Protein AF-A0A1L9VE61-F1 (afdb_monomer_lite)

InterPro domains:
  IPR011701 Major facilitator superfamily [PF07690] (2-156)
  IPR020846 Major facilitator superfamily domain [PS50850] (1-160)
  IPR036259 MFS transporter superfamily [G3DSA:1.20.1250.20] (1-160)
  IPR036259 MFS transporter superfamily [SSF103473] (2-159)

Structure (mmCIF, N/CA/C/O backbone):
data_AF-A0A1L9VE61-F1
#
_entry.id   AF-A0A1L9VE61-F1
#
loop_
_atom_site.group_PDB
_atom_site.id
_atom_site.type_symbol
_atom_site.label_atom_id
_atom_site.label_alt_id
_atom_site.label_comp_id
_atom_site.label_asym_id
_atom_site.label_entity_id
_atom_site.label_seq_id
_atom_site.pdbx_PDB_ins_code
_atom_site.Cartn_x
_atom_site.Cartn_y
_atom_site.Cartn_z
_atom_site.occupancy
_atom_site.B_iso_or_equiv
_atom_site.auth_seq_id
_atom_site.auth_comp_id
_atom_site.auth_asym_id
_atom_site.auth_atom_id
_atom_site.pdbx_PDB_model_num
ATOM 1 N N . ILE A 1 1 ? -4.419 -15.350 24.329 1.00 49.22 1 ILE A N 1
ATOM 2 C CA . ILE A 1 1 ? -4.449 -15.612 22.866 1.00 49.22 1 ILE A CA 1
ATOM 3 C C . ILE A 1 1 ? -3.689 -14.536 22.080 1.00 49.22 1 ILE A C 1
ATOM 5 O O . ILE A 1 1 ? -3.023 -14.902 21.128 1.00 49.22 1 ILE A O 1
ATOM 9 N N . TYR A 1 2 ? -3.647 -13.270 22.519 1.00 56.31 2 TYR A N 1
ATOM 10 C CA . TYR A 1 2 ? -2.692 -12.278 21.995 1.00 56.31 2 TYR A CA 1
ATOM 11 C C . TYR A 1 2 ? -1.554 -12.042 22.999 1.00 56.31 2 TYR A C 1
ATOM 13 O O . TYR A 1 2 ? -1.749 -11.369 24.004 1.00 56.31 2 TYR A O 1
ATOM 21 N N . ASN A 1 3 ? -0.390 -12.651 22.766 1.00 67.88 3 ASN A N 1
ATOM 22 C CA . ASN A 1 3 ? 0.838 -12.412 23.535 1.00 67.88 3 ASN A CA 1
ATOM 23 C C . ASN A 1 3 ? 1.693 -11.350 22.805 1.00 67.88 3 ASN A C 1
ATOM 25 O O . ASN A 1 3 ? 1.657 -11.289 21.573 1.00 67.88 3 ASN A O 1
ATOM 29 N N . ASN A 1 4 ? 2.483 -10.531 23.510 1.00 72.44 4 ASN A N 1
ATOM 30 C CA . ASN A 1 4 ? 3.282 -9.469 22.866 1.00 72.44 4 ASN A CA 1
ATOM 31 C C . ASN A 1 4 ? 4.223 -10.038 21.789 1.00 72.44 4 ASN A C 1
ATOM 33 O O . ASN A 1 4 ? 4.257 -9.526 20.677 1.00 72.44 4 ASN A O 1
ATOM 37 N N . ARG A 1 5 ? 4.857 -11.189 22.056 1.00 73.44 5 ARG A N 1
ATOM 38 C CA . ARG A 1 5 ? 5.689 -11.898 21.066 1.00 73.44 5 ARG A CA 1
ATOM 39 C C . ARG A 1 5 ? 4.932 -12.278 19.791 1.00 73.44 5 ARG A C 1
ATOM 41 O O . ARG A 1 5 ? 5.451 -12.077 18.704 1.00 73.44 5 ARG A O 1
ATOM 48 N N . THR A 1 6 ? 3.705 -12.794 19.905 1.00 77.88 6 THR A N 1
ATOM 49 C CA . THR A 1 6 ? 2.902 -13.178 18.726 1.00 77.88 6 THR A CA 1
ATOM 50 C C . THR A 1 6 ? 2.472 -11.969 17.899 1.00 77.88 6 THR A C 1
ATOM 52 O O . THR A 1 6 ? 2.372 -12.067 16.680 1.00 77.88 6 THR A O 1
ATOM 55 N N . ARG A 1 7 ? 2.259 -10.817 18.548 1.00 78.00 7 ARG A N 1
ATOM 56 C CA . ARG A 1 7 ? 1.927 -9.564 17.866 1.00 78.00 7 ARG A CA 1
ATOM 57 C C . ARG A 1 7 ? 3.127 -9.029 17.088 1.00 78.00 7 ARG A C 1
ATOM 59 O O . ARG A 1 7 ? 2.971 -8.665 15.929 1.00 78.00 7 ARG A O 1
ATOM 66 N N . ASP A 1 8 ? 4.307 -9.028 17.698 1.00 80.44 8 ASP A N 1
ATOM 67 C CA . ASP A 1 8 ? 5.514 -8.493 17.064 1.00 80.44 8 ASP A CA 1
ATOM 68 C C . ASP A 1 8 ? 5.908 -9.332 15.835 1.00 80.44 8 ASP A C 1
ATOM 70 O O . ASP A 1 8 ? 6.217 -8.780 14.780 1.00 80.44 8 ASP A O 1
ATOM 74 N N . THR A 1 9 ? 5.795 -10.666 15.915 1.00 82.94 9 THR A N 1
ATOM 75 C CA . THR A 1 9 ? 6.021 -11.552 14.759 1.00 82.94 9 THR A CA 1
ATOM 76 C C . THR A 1 9 ? 4.990 -11.333 13.647 1.00 82.94 9 THR A C 1
ATOM 78 O O . THR A 1 9 ? 5.360 -11.297 12.474 1.00 82.94 9 THR A O 1
ATOM 81 N N . ALA A 1 10 ? 3.712 -11.141 13.992 1.00 82.00 10 ALA A N 1
ATOM 82 C CA . ALA A 1 10 ? 2.665 -10.867 13.008 1.00 82.00 10 ALA A CA 1
ATOM 83 C C . ALA A 1 10 ? 2.887 -9.526 12.287 1.00 82.00 10 ALA A C 1
ATOM 85 O O . ALA A 1 10 ? 2.754 -9.458 11.067 1.00 82.00 10 ALA A O 1
ATOM 86 N N . ILE A 1 11 ? 3.286 -8.479 13.018 1.00 84.50 11 ILE A N 1
ATOM 87 C CA . ILE A 1 11 ? 3.608 -7.167 12.439 1.00 84.50 11 ILE A CA 1
ATOM 88 C C . ILE A 1 11 ? 4.839 -7.264 11.531 1.00 84.50 11 ILE A C 1
ATOM 90 O O . ILE A 1 11 ? 4.831 -6.701 10.441 1.00 84.50 11 ILE A O 1
ATOM 94 N N . ALA A 1 12 ? 5.877 -8.001 11.932 1.00 85.12 12 ALA A N 1
ATOM 95 C CA . ALA A 1 12 ? 7.068 -8.187 11.103 1.00 85.12 12 ALA A CA 1
ATOM 96 C C . ALA A 1 12 ? 6.745 -8.898 9.776 1.00 85.12 12 ALA A C 1
ATOM 98 O O . ALA A 1 12 ? 7.173 -8.450 8.712 1.00 85.12 12 ALA A O 1
ATOM 99 N N . MET A 1 13 ? 5.943 -9.968 9.826 1.00 85.88 13 MET A N 1
ATOM 100 C CA . MET A 1 13 ? 5.497 -10.696 8.632 1.00 85.88 13 MET A CA 1
ATOM 101 C C . MET A 1 13 ? 4.612 -9.825 7.727 1.00 85.88 13 MET A C 1
ATOM 103 O O . MET A 1 13 ? 4.769 -9.835 6.503 1.00 85.88 13 MET A O 1
ATOM 107 N N . PHE A 1 14 ? 3.722 -9.025 8.320 1.00 85.75 14 PHE A N 1
ATOM 108 C CA . PHE A 1 14 ? 2.898 -8.067 7.587 1.00 85.75 14 PHE A CA 1
ATOM 109 C C . PHE A 1 14 ? 3.757 -7.020 6.866 1.00 85.75 14 PHE A C 1
ATOM 111 O O . PHE A 1 14 ? 3.638 -6.864 5.652 1.00 85.75 14 PHE A O 1
ATOM 118 N N . SER A 1 15 ? 4.682 -6.368 7.577 1.00 85.81 15 SER A N 1
ATOM 119 C CA . SER A 1 15 ? 5.587 -5.372 6.993 1.00 85.81 15 SER A CA 1
ATOM 120 C C . SER A 1 15 ? 6.426 -5.955 5.856 1.00 85.81 15 SER A C 1
ATOM 122 O O . SER A 1 15 ? 6.546 -5.328 4.808 1.00 85.81 15 SER A O 1
ATOM 124 N N . GLY A 1 16 ? 6.950 -7.177 6.010 1.00 84.50 16 GLY A N 1
ATOM 125 C CA . GLY A 1 16 ? 7.687 -7.859 4.941 1.00 84.50 16 GLY A CA 1
ATOM 126 C C . GLY A 1 16 ? 6.848 -8.047 3.674 1.00 84.50 16 GLY A C 1
ATOM 127 O O . GLY A 1 16 ? 7.315 -7.765 2.571 1.00 84.50 16 GLY A O 1
ATOM 128 N N . THR A 1 17 ? 5.581 -8.437 3.833 1.00 84.94 17 THR A N 1
ATOM 129 C CA . THR A 1 17 ? 4.644 -8.610 2.710 1.00 84.94 17 THR A CA 1
ATOM 130 C C . THR A 1 17 ? 4.379 -7.287 1.983 1.00 84.94 17 THR A C 1
ATOM 132 O O . THR A 1 17 ? 4.319 -7.261 0.754 1.00 84.94 17 THR A O 1
ATOM 135 N N . VAL A 1 18 ? 4.281 -6.175 2.721 1.00 87.00 18 VAL A N 1
ATOM 136 C CA . VAL A 1 18 ? 4.083 -4.836 2.141 1.00 87.00 18 VAL A CA 1
ATOM 137 C C . VAL A 1 18 ? 5.284 -4.404 1.298 1.00 87.00 18 VAL A C 1
ATOM 139 O O . VAL A 1 18 ? 5.088 -3.872 0.210 1.00 87.00 18 VAL A O 1
ATOM 142 N N . PHE A 1 19 ? 6.516 -4.664 1.745 1.00 83.12 19 PHE A N 1
ATOM 143 C CA . PHE A 1 19 ? 7.719 -4.315 0.977 1.00 83.12 19 PHE A CA 1
ATOM 144 C C . PHE A 1 19 ? 7.943 -5.210 -0.249 1.00 83.12 19 PHE A C 1
ATOM 146 O O . PHE A 1 19 ? 8.450 -4.741 -1.267 1.00 83.12 19 PHE A O 1
ATOM 153 N N . LEU A 1 20 ? 7.529 -6.478 -0.189 1.00 83.56 20 LEU A N 1
ATOM 154 C CA . LEU A 1 20 ? 7.604 -7.409 -1.321 1.00 83.56 20 LEU A CA 1
ATOM 155 C C . LEU A 1 20 ? 6.750 -6.963 -2.518 1.00 83.56 20 LEU A C 1
ATOM 157 O O . LEU A 1 20 ? 7.143 -7.189 -3.661 1.00 83.56 20 LEU A O 1
ATOM 161 N N . GLY A 1 21 ? 5.613 -6.303 -2.278 1.00 83.00 21 GLY A N 1
ATOM 162 C CA . GLY A 1 21 ? 4.703 -5.856 -3.338 1.00 83.00 21 GLY A CA 1
ATOM 163 C C . GLY A 1 21 ? 5.360 -4.914 -4.361 1.00 83.00 21 GLY A C 1
ATOM 164 O O . GLY A 1 21 ? 5.430 -5.266 -5.540 1.00 83.00 21 GLY A O 1
ATOM 165 N N . PRO A 1 22 ? 5.876 -3.742 -3.942 1.00 81.94 22 PRO A N 1
ATOM 166 C CA . PRO A 1 22 ? 6.546 -2.795 -4.833 1.00 81.94 22 PRO A CA 1
ATOM 167 C C . PRO A 1 22 ? 7.796 -3.355 -5.513 1.00 81.94 22 PRO A C 1
ATOM 169 O O . PRO A 1 22 ? 8.105 -2.937 -6.622 1.00 81.94 22 PRO A O 1
ATOM 172 N N . LEU A 1 23 ? 8.501 -4.298 -4.881 1.00 79.56 23 LEU A N 1
ATOM 173 C CA . LEU A 1 23 ? 9.666 -4.950 -5.482 1.00 79.56 23 LEU A CA 1
ATOM 174 C C . LEU A 1 23 ? 9.253 -5.879 -6.631 1.00 79.56 23 LEU A C 1
ATOM 176 O O . LEU A 1 23 ? 9.858 -5.856 -7.698 1.00 79.56 23 LEU A O 1
ATOM 180 N N . LEU A 1 24 ? 8.202 -6.682 -6.440 1.00 82.12 24 LEU A N 1
ATOM 181 C CA . LEU A 1 24 ? 7.730 -7.638 -7.448 1.00 82.12 24 LEU A CA 1
ATOM 182 C C . LEU A 1 24 ? 6.948 -6.972 -8.589 1.00 82.12 24 LEU A C 1
ATOM 184 O O . LEU A 1 24 ? 6.893 -7.519 -9.692 1.00 82.12 24 LEU A O 1
ATOM 188 N N . ALA A 1 25 ? 6.351 -5.801 -8.353 1.00 82.12 25 ALA A N 1
ATOM 189 C CA . ALA A 1 25 ? 5.489 -5.135 -9.326 1.00 82.12 25 ALA A CA 1
ATOM 190 C C . ALA A 1 25 ? 6.192 -4.789 -10.664 1.00 82.12 25 ALA A C 1
ATOM 192 O O . ALA A 1 25 ? 5.646 -5.158 -11.707 1.00 82.12 25 ALA A O 1
ATOM 193 N N . PRO A 1 26 ? 7.393 -4.170 -10.700 1.00 79.62 26 PRO A N 1
ATOM 194 C CA . PRO A 1 26 ? 8.119 -3.909 -11.947 1.00 79.62 26 PRO A CA 1
ATOM 195 C C . PRO A 1 26 ? 8.538 -5.183 -12.684 1.00 79.62 26 PRO A C 1
ATOM 197 O O . PRO A 1 26 ? 8.489 -5.224 -13.912 1.00 79.62 26 PRO A O 1
ATOM 200 N N . PHE A 1 27 ? 8.907 -6.235 -11.945 1.00 79.00 27 PHE A N 1
ATOM 201 C CA . PHE A 1 27 ? 9.266 -7.532 -12.519 1.00 79.00 27 PHE A CA 1
ATOM 202 C C . PHE A 1 27 ? 8.065 -8.155 -13.239 1.00 79.00 27 PHE A C 1
ATOM 204 O O . PHE A 1 27 ? 8.121 -8.394 -14.444 1.00 79.00 27 PHE A O 1
ATOM 211 N N . ILE A 1 28 ? 6.939 -8.325 -12.544 1.00 82.50 28 ILE A N 1
ATOM 212 C CA . ILE A 1 28 ? 5.723 -8.905 -13.131 1.00 82.50 28 ILE A CA 1
ATOM 213 C C . ILE A 1 28 ? 5.206 -8.022 -14.282 1.00 82.50 28 ILE A C 1
ATOM 215 O O . ILE A 1 28 ? 4.872 -8.532 -15.353 1.00 82.50 28 ILE A O 1
ATOM 219 N N . GLY A 1 29 ? 5.209 -6.696 -14.107 1.00 81.12 29 GLY A N 1
ATOM 220 C CA . GLY A 1 29 ? 4.778 -5.736 -15.126 1.00 81.12 29 GLY A CA 1
ATOM 221 C C . GLY A 1 29 ? 5.623 -5.770 -16.405 1.00 81.12 29 GLY A C 1
ATOM 222 O O . GLY A 1 29 ? 5.068 -5.746 -17.506 1.00 81.12 29 GLY A O 1
ATOM 223 N N . GLY A 1 30 ? 6.949 -5.892 -16.280 1.00 79.44 30 GLY A N 1
ATOM 224 C CA . GLY A 1 30 ? 7.866 -5.999 -17.419 1.00 79.44 30 GLY A CA 1
ATOM 225 C C . GLY A 1 30 ? 7.643 -7.265 -18.251 1.00 79.44 30 GLY A C 1
ATOM 226 O O . GLY A 1 30 ? 7.653 -7.208 -19.484 1.00 79.44 30 GLY A O 1
ATOM 227 N N . PHE A 1 31 ? 7.368 -8.398 -17.598 1.00 80.88 31 PHE A N 1
ATOM 228 C CA . PHE A 1 31 ? 7.050 -9.661 -18.276 1.00 80.88 31 PHE A CA 1
ATOM 229 C C . PHE A 1 31 ? 5.677 -9.647 -18.958 1.00 80.88 31 PHE A C 1
ATOM 231 O O . PHE A 1 31 ? 5.554 -10.148 -20.075 1.00 80.88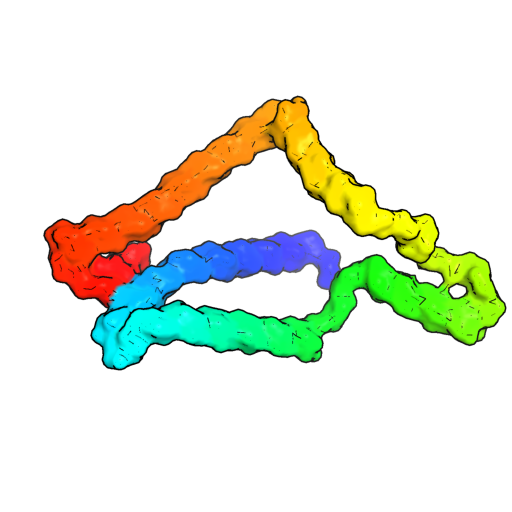 31 PHE A O 1
ATOM 238 N N . ILE A 1 32 ? 4.658 -9.044 -18.338 1.00 83.31 32 ILE A N 1
ATOM 239 C CA . ILE A 1 32 ? 3.320 -8.931 -18.942 1.00 83.31 32 ILE A CA 1
ATOM 240 C C . ILE A 1 32 ? 3.365 -8.074 -20.209 1.00 83.31 32 ILE A C 1
ATOM 242 O O . ILE A 1 32 ? 2.795 -8.467 -21.223 1.00 83.31 32 ILE A O 1
ATOM 246 N N . ASN A 1 33 ? 4.067 -6.938 -20.169 1.00 78.31 33 ASN A N 1
ATOM 247 C CA . ASN A 1 33 ? 4.146 -6.020 -21.307 1.00 78.31 33 ASN A CA 1
ATOM 248 C C . ASN A 1 33 ? 4.952 -6.601 -22.484 1.00 78.31 33 ASN A C 1
ATOM 250 O O . ASN A 1 33 ? 4.654 -6.332 -23.641 1.00 78.31 33 ASN A O 1
ATOM 254 N N . THR A 1 34 ? 5.956 -7.433 -22.193 1.00 74.06 34 THR A N 1
ATOM 255 C CA . THR A 1 34 ? 6.738 -8.131 -23.230 1.00 74.06 34 THR A CA 1
ATOM 256 C C . THR A 1 34 ? 5.957 -9.302 -23.848 1.00 74.06 34 THR A C 1
ATOM 258 O O . THR A 1 34 ? 6.252 -9.736 -24.960 1.00 74.06 34 THR A O 1
ATOM 261 N N . SER A 1 35 ? 4.956 -9.827 -23.138 1.00 76.12 35 SER A N 1
ATOM 262 C CA . SER A 1 35 ? 4.105 -10.921 -23.605 1.00 76.12 35 SER A CA 1
ATOM 263 C C . SER A 1 35 ? 2.985 -10.434 -24.535 1.00 76.12 35 SER A C 1
ATOM 265 O O . SER A 1 35 ? 2.670 -9.249 -24.619 1.00 76.12 35 SER A O 1
ATOM 267 N N . TYR A 1 36 ? 2.309 -11.379 -25.193 1.00 72.50 36 TYR A N 1
ATOM 268 C CA . TYR A 1 36 ? 1.169 -11.123 -26.085 1.00 72.50 36 TYR A CA 1
ATOM 269 C C . TYR A 1 36 ? -0.043 -10.486 -25.380 1.00 72.50 36 TYR A C 1
ATOM 271 O O . TYR A 1 36 ? -0.975 -10.039 -26.046 1.00 72.50 36 TYR A O 1
ATOM 279 N N . LEU A 1 37 ? -0.052 -10.466 -24.042 1.00 70.62 37 LEU A N 1
ATOM 280 C CA . LEU A 1 37 ? -1.148 -9.934 -23.237 1.00 70.62 37 LEU A CA 1
ATOM 281 C C . LEU A 1 37 ? -1.220 -8.398 -23.294 1.00 70.62 37 LEU A C 1
ATOM 283 O O . LEU A 1 37 ? -2.291 -7.839 -23.099 1.00 70.62 37 LEU A O 1
ATOM 287 N N . GLY A 1 38 ? -0.144 -7.692 -23.634 1.00 78.19 38 GLY A N 1
ATOM 288 C CA . GLY A 1 38 ? -0.172 -6.233 -23.744 1.00 78.19 38 GLY A CA 1
ATOM 289 C C . GLY A 1 38 ? -0.390 -5.509 -22.406 1.00 78.19 38 GLY A C 1
ATOM 290 O O . GLY A 1 38 ? -0.557 -6.103 -21.338 1.00 78.19 38 GLY A O 1
ATOM 291 N N . TRP A 1 39 ? -0.366 -4.177 -22.450 1.00 80.56 39 TRP A N 1
ATOM 292 C CA . TRP A 1 39 ? -0.256 -3.347 -21.248 1.00 80.56 39 TRP A CA 1
ATOM 293 C C . TRP A 1 39 ? -1.506 -3.351 -20.349 1.00 80.56 39 TRP A C 1
ATOM 295 O O . TRP A 1 39 ? -1.362 -3.239 -19.134 1.00 80.56 39 TRP A O 1
ATOM 305 N N . CYS A 1 40 ? -2.720 -3.543 -20.881 1.00 85.62 40 CYS A N 1
ATOM 306 C CA . CYS A 1 40 ? -3.955 -3.528 -20.075 1.00 85.62 40 CYS A CA 1
ATOM 307 C C . CYS A 1 40 ? -3.975 -4.614 -18.985 1.00 85.62 40 CYS A C 1
ATOM 309 O O . CYS A 1 40 ? -4.534 -4.418 -17.905 1.00 85.62 40 CYS A O 1
ATOM 311 N N . TRP A 1 41 ? -3.321 -5.751 -19.232 1.00 85.12 41 TRP A N 1
ATOM 312 C CA . TRP A 1 41 ? -3.257 -6.850 -18.268 1.00 85.12 41 TRP A CA 1
ATOM 313 C C . TRP A 1 41 ? -2.431 -6.526 -17.022 1.00 85.12 41 TRP A C 1
ATOM 315 O O . TRP A 1 41 ? -2.641 -7.152 -15.982 1.00 85.12 41 TRP A O 1
ATOM 325 N N . THR A 1 42 ? -1.575 -5.500 -17.077 1.00 83.94 42 THR A N 1
ATOM 326 C CA . THR A 1 42 ? -0.886 -4.982 -15.885 1.00 83.94 42 THR A CA 1
ATOM 327 C C . THR A 1 42 ? -1.851 -4.338 -14.883 1.00 83.94 42 THR A C 1
ATOM 329 O O . THR A 1 42 ? -1.547 -4.318 -13.696 1.00 83.94 42 THR A O 1
ATOM 332 N N . ALA A 1 43 ? -3.030 -3.879 -15.325 1.00 85.50 43 ALA A N 1
ATOM 333 C CA . ALA A 1 43 ? -4.081 -3.341 -14.458 1.00 85.50 43 ALA A CA 1
ATOM 334 C C . ALA A 1 43 ? -5.103 -4.410 -14.036 1.00 85.50 43 ALA A C 1
ATOM 336 O O . ALA A 1 43 ? -5.545 -4.429 -12.885 1.00 85.50 43 ALA A O 1
ATOM 337 N N . TYR A 1 44 ? -5.459 -5.333 -14.937 1.00 88.19 44 TYR A N 1
ATOM 338 C CA . TYR A 1 44 ? -6.441 -6.379 -14.631 1.00 88.19 44 TYR A CA 1
ATOM 339 C C . TYR A 1 44 ? -5.950 -7.386 -13.586 1.00 88.19 44 TYR A C 1
ATOM 341 O O . TYR A 1 44 ? -6.733 -7.795 -12.731 1.00 88.19 44 TYR A O 1
ATOM 349 N N . LEU A 1 45 ? -4.667 -7.762 -13.602 1.00 87.94 45 LEU A N 1
ATOM 350 C CA . LEU A 1 45 ? -4.127 -8.731 -12.641 1.00 87.94 45 LEU A CA 1
ATOM 351 C C . LEU A 1 45 ? -4.192 -8.233 -11.183 1.00 87.94 45 LEU A C 1
ATOM 353 O O . LEU A 1 45 ? -4.797 -8.926 -10.359 1.00 87.94 45 LEU A O 1
ATOM 357 N N . PRO A 1 46 ? -3.679 -7.031 -10.843 1.00 89.00 46 PRO A N 1
ATOM 358 C CA . PRO A 1 46 ? -3.854 -6.462 -9.509 1.00 89.00 46 PRO A CA 1
ATOM 359 C C . PRO A 1 46 ? -5.324 -6.286 -9.121 1.00 89.00 46 PRO A C 1
ATOM 361 O O . PRO A 1 46 ? -5.673 -6.504 -7.963 1.00 89.00 46 PRO A O 1
ATOM 364 N N . ALA A 1 47 ? -6.199 -5.938 -10.074 1.00 89.88 47 ALA A N 1
ATOM 365 C CA . ALA A 1 47 ? -7.627 -5.800 -9.805 1.00 89.88 47 ALA A CA 1
ATOM 366 C C . ALA A 1 47 ? -8.255 -7.133 -9.368 1.00 89.88 47 ALA A C 1
ATOM 368 O O . ALA A 1 47 ? -8.940 -7.181 -8.349 1.00 89.88 47 ALA A O 1
ATOM 369 N N . ILE A 1 48 ? -7.979 -8.230 -10.082 1.00 92.25 48 ILE A N 1
ATOM 370 C CA . ILE A 1 48 ? -8.478 -9.570 -9.730 1.00 92.25 48 ILE A CA 1
ATOM 371 C C . ILE A 1 48 ? -7.949 -10.002 -8.358 1.00 92.25 48 ILE A C 1
ATOM 373 O O . ILE A 1 48 ? -8.721 -10.476 -7.524 1.00 92.25 48 ILE A O 1
ATOM 377 N N . MET A 1 49 ? -6.655 -9.794 -8.093 1.00 89.75 49 MET A N 1
ATOM 378 C CA . MET A 1 49 ? -6.053 -10.095 -6.788 1.00 89.75 49 MET A CA 1
ATOM 379 C C . MET A 1 49 ? -6.703 -9.282 -5.659 1.00 89.75 49 MET A C 1
ATOM 381 O O . MET A 1 49 ? -6.991 -9.830 -4.596 1.00 89.75 49 MET A O 1
ATOM 385 N N . GLY A 1 50 ? -6.982 -7.998 -5.901 1.00 89.81 50 GLY A N 1
ATOM 386 C CA . GLY A 1 50 ? -7.667 -7.117 -4.957 1.00 89.81 50 GLY A CA 1
ATOM 387 C C . GLY A 1 50 ? -9.096 -7.566 -4.656 1.00 89.81 50 GLY A C 1
ATOM 388 O O . GLY A 1 50 ? -9.467 -7.674 -3.489 1.00 89.81 50 GLY A O 1
ATOM 389 N N . TYR A 1 51 ? -9.884 -7.905 -5.682 1.00 92.12 51 TYR A N 1
ATOM 390 C CA . TYR A 1 51 ? -11.241 -8.432 -5.496 1.00 92.12 51 TYR A CA 1
ATOM 391 C C . TYR A 1 51 ? -11.251 -9.774 -4.767 1.00 92.12 51 TYR A C 1
ATOM 393 O O . TYR A 1 51 ? -12.097 -9.994 -3.903 1.00 92.12 51 TYR A O 1
ATOM 401 N N . PHE A 1 52 ? -10.298 -10.656 -5.068 1.00 92.25 52 PHE A N 1
ATOM 402 C CA . PHE A 1 52 ? -10.161 -11.929 -4.370 1.00 92.25 52 PHE A CA 1
ATOM 403 C C . PHE A 1 52 ? -9.825 -11.731 -2.887 1.00 92.25 52 PHE A C 1
ATOM 405 O O . PHE A 1 52 ? -10.478 -12.315 -2.022 1.00 92.25 52 PHE A O 1
ATOM 412 N N . ALA A 1 53 ? -8.865 -10.853 -2.578 1.00 88.25 53 ALA A N 1
ATOM 413 C CA . ALA A 1 53 ? -8.532 -10.503 -1.202 1.00 88.25 53 ALA A CA 1
ATOM 414 C C . ALA A 1 53 ? -9.723 -9.853 -0.480 1.00 88.25 53 ALA A C 1
ATOM 416 O O . ALA A 1 53 ? -9.991 -10.172 0.677 1.00 88.25 53 ALA A O 1
ATOM 417 N N . PHE A 1 54 ? -10.476 -8.979 -1.150 1.00 87.94 54 PHE A N 1
ATOM 418 C CA . PHE A 1 54 ? -11.693 -8.386 -0.599 1.00 87.94 54 PHE A CA 1
ATOM 419 C C . PHE A 1 54 ? -12.753 -9.451 -0.289 1.00 87.94 54 PHE A C 1
ATOM 421 O O . PHE A 1 54 ? -13.268 -9.489 0.825 1.00 87.94 54 PHE A O 1
ATOM 428 N N . ALA A 1 55 ? -13.019 -10.369 -1.221 1.00 90.19 55 ALA A N 1
ATOM 429 C CA . ALA A 1 55 ? -13.957 -11.470 -1.014 1.00 90.19 55 ALA A CA 1
ATOM 430 C C . ALA A 1 55 ? -13.529 -12.379 0.150 1.00 90.19 55 ALA A C 1
ATOM 432 O O . ALA A 1 55 ? -14.357 -12.747 0.982 1.00 90.19 55 ALA A O 1
ATOM 433 N N . MET A 1 56 ? -12.234 -12.693 0.262 1.00 87.75 56 MET A N 1
ATOM 434 C CA . MET A 1 56 ? -11.701 -13.439 1.404 1.00 87.75 56 MET A CA 1
ATOM 435 C C . MET A 1 56 ? -11.897 -12.695 2.723 1.00 87.75 56 MET A C 1
ATOM 437 O O . MET A 1 56 ? -12.307 -13.307 3.706 1.00 87.75 56 MET A O 1
ATOM 441 N N . ASN A 1 57 ? -11.646 -11.386 2.758 1.00 86.38 57 ASN A N 1
ATOM 442 C CA . ASN A 1 57 ? -11.896 -10.597 3.960 1.00 86.38 57 ASN A CA 1
ATOM 443 C C . ASN A 1 57 ? -13.384 -10.623 4.332 1.00 86.38 57 ASN A C 1
ATOM 445 O O . ASN A 1 57 ? -13.705 -10.903 5.475 1.00 86.38 57 ASN A O 1
ATOM 449 N N . VAL A 1 58 ? -14.302 -10.443 3.382 1.00 83.06 58 VAL A N 1
ATOM 450 C CA . VAL A 1 58 ? -15.747 -10.478 3.671 1.00 83.06 58 VAL A CA 1
ATOM 451 C C . VAL A 1 58 ? -16.211 -11.847 4.193 1.00 83.06 58 VAL A C 1
ATOM 453 O O . VAL A 1 58 ? -17.066 -11.905 5.072 1.00 83.06 58 VAL A O 1
ATOM 456 N N . LEU A 1 59 ? -15.657 -12.953 3.681 1.00 83.81 59 LEU A N 1
ATOM 457 C CA . LEU A 1 59 ? -16.085 -14.307 4.060 1.00 83.81 59 LEU A CA 1
ATOM 458 C C . LEU A 1 59 ? -15.418 -14.838 5.338 1.00 83.81 59 LEU A C 1
ATOM 460 O O . LEU A 1 59 ? -16.059 -15.553 6.109 1.00 83.81 59 LEU A O 1
ATOM 464 N N . PHE A 1 60 ? -14.135 -14.536 5.556 1.00 81.38 60 PHE A N 1
ATOM 465 C CA . PHE A 1 60 ? -13.340 -15.129 6.638 1.00 81.38 60 PHE A CA 1
ATOM 466 C C . PHE A 1 60 ? -13.048 -14.166 7.789 1.00 81.38 60 PHE A C 1
ATOM 468 O O . PHE A 1 60 ? -12.817 -14.623 8.914 1.00 81.38 60 PHE A O 1
ATOM 475 N N . LEU A 1 61 ? -13.043 -12.851 7.544 1.00 75.50 61 LEU A N 1
ATOM 476 C CA . LEU A 1 61 ? -12.760 -11.877 8.589 1.00 75.50 61 LEU A CA 1
ATOM 477 C C . LEU A 1 61 ? -14.007 -11.701 9.453 1.00 75.50 61 LEU A C 1
ATOM 479 O O . LEU A 1 61 ? -14.977 -11.047 9.079 1.00 75.50 61 LEU A O 1
ATOM 483 N N . LYS A 1 62 ? -13.975 -12.289 10.648 1.00 61.34 62 LYS A N 1
ATOM 484 C CA . LYS A 1 62 ? -14.951 -11.960 11.686 1.00 61.34 62 LYS A CA 1
ATOM 485 C C . LYS A 1 62 ? -14.667 -10.548 12.183 1.00 61.34 62 LYS A C 1
ATOM 487 O O . LYS A 1 62 ? -13.511 -10.232 12.481 1.00 61.34 62 LYS A O 1
ATOM 492 N N . GLU A 1 63 ? -15.724 -9.742 12.270 1.00 64.62 63 GLU A N 1
ATOM 493 C CA . GLU A 1 63 ? -15.697 -8.355 12.735 1.00 64.62 63 GLU A CA 1
ATOM 494 C C . GLU A 1 63 ? -14.789 -8.224 13.962 1.00 64.62 63 GLU A C 1
ATOM 496 O O . GLU A 1 63 ? -15.077 -8.740 15.044 1.00 64.62 63 GLU A O 1
ATOM 501 N N . SER A 1 64 ? -13.624 -7.615 13.749 1.00 63.62 64 SER A N 1
ATOM 502 C CA . SER A 1 64 ? -12.569 -7.517 14.758 1.00 63.62 64 SER A CA 1
ATOM 503 C C . SER A 1 64 ? -12.590 -6.171 15.467 1.00 63.62 64 SER A C 1
ATOM 505 O O . SER A 1 64 ? -11.767 -5.962 16.356 1.00 63.62 64 SER A O 1
ATOM 507 N N . TYR A 1 65 ? -13.506 -5.264 15.103 1.00 57.59 65 TYR A N 1
ATOM 508 C CA . TYR A 1 65 ? -13.622 -3.955 15.726 1.00 57.59 65 TYR A CA 1
ATOM 509 C C . TYR A 1 65 ? -14.255 -4.081 17.126 1.00 57.59 65 TYR A C 1
ATOM 511 O O . TYR A 1 65 ? -15.465 -4.303 17.249 1.00 57.59 65 TYR A O 1
ATOM 519 N N . PRO A 1 66 ? -13.467 -3.927 18.214 1.00 55.69 66 PRO A N 1
ATOM 520 C CA . PRO A 1 66 ? -13.952 -4.152 19.578 1.00 55.69 66 PRO A CA 1
ATOM 521 C C . PRO A 1 66 ? -15.191 -3.320 19.963 1.00 55.69 66 PRO A C 1
ATOM 523 O O . PRO A 1 66 ? -16.048 -3.853 20.666 1.00 55.69 66 PRO A O 1
ATOM 526 N N . PRO A 1 67 ? -15.345 -2.057 19.507 1.00 56.38 67 PRO A N 1
ATOM 527 C CA . PRO A 1 67 ? -16.541 -1.257 19.767 1.00 56.38 67 PRO A CA 1
ATOM 528 C C . PRO A 1 67 ? -17.830 -1.869 19.224 1.00 56.38 67 PRO A C 1
ATOM 530 O O . PRO A 1 67 ? -18.831 -1.887 19.930 1.00 56.38 67 PRO A O 1
ATOM 533 N N . VAL A 1 68 ? -17.808 -2.399 17.999 1.00 61.47 68 VAL A N 1
ATOM 534 C CA . VAL A 1 68 ? -19.004 -2.954 17.343 1.00 61.47 68 VAL A CA 1
ATOM 535 C C . VAL A 1 68 ? -19.408 -4.270 18.001 1.00 61.47 68 VAL A C 1
ATOM 537 O O . VAL A 1 68 ? -20.582 -4.476 18.292 1.00 61.47 68 VAL A O 1
ATOM 540 N N . VAL A 1 69 ? -18.436 -5.110 18.368 1.00 64.81 69 VAL A N 1
ATOM 541 C CA . VAL A 1 69 ? -18.692 -6.354 19.116 1.00 64.81 69 VAL A CA 1
ATOM 542 C C . VAL A 1 69 ? -19.269 -6.076 20.514 1.00 64.81 69 VAL A C 1
ATOM 544 O O . VAL A 1 69 ? -20.078 -6.855 21.019 1.00 64.81 69 VAL A O 1
ATOM 547 N N . LEU A 1 70 ? -18.861 -4.980 21.163 1.00 62.38 70 LEU A N 1
ATOM 548 C CA . LEU A 1 70 ? -19.389 -4.574 22.471 1.00 62.38 70 LEU A CA 1
ATOM 549 C C . LEU A 1 70 ? -20.808 -3.999 22.376 1.00 62.38 70 LEU A C 1
ATOM 551 O O . LEU A 1 70 ? -21.616 -4.277 23.261 1.00 62.38 70 LEU A O 1
ATOM 555 N N . VAL A 1 71 ? -21.123 -3.253 21.312 1.00 64.56 71 VAL A N 1
ATOM 556 C CA . VAL A 1 71 ? -22.485 -2.766 21.028 1.00 64.56 71 VAL A CA 1
ATOM 557 C C . VAL A 1 71 ? -23.427 -3.938 20.744 1.00 64.56 71 VAL A C 1
ATOM 559 O O . VAL A 1 71 ? -24.501 -4.011 21.338 1.00 64.56 71 VAL A O 1
ATOM 562 N N . ASP A 1 72 ? -22.999 -4.902 19.927 1.00 66.38 72 ASP A N 1
ATOM 563 C CA . ASP A 1 72 ? -23.808 -6.074 19.578 1.00 66.38 72 ASP A CA 1
ATOM 564 C C . ASP A 1 72 ? -24.119 -6.934 20.819 1.00 66.38 72 ASP A C 1
ATOM 566 O O . ASP A 1 72 ? -25.279 -7.232 21.114 1.00 66.38 72 ASP A O 1
ATOM 570 N N . LYS A 1 73 ? -23.108 -7.195 21.661 1.00 68.12 73 LYS A N 1
ATOM 571 C CA . LYS A 1 73 ? -23.287 -7.896 22.946 1.00 68.12 73 LYS A CA 1
ATOM 572 C C . LYS A 1 73 ? -24.147 -7.126 23.949 1.00 68.12 73 LYS A C 1
ATOM 574 O O . LYS A 1 73 ? -24.915 -7.745 24.687 1.00 68.12 73 LYS A O 1
ATOM 579 N N . ALA A 1 74 ? -24.021 -5.800 24.013 1.00 63.25 74 ALA A N 1
ATOM 580 C CA . ALA A 1 74 ? -24.870 -4.976 24.872 1.00 63.25 74 ALA A CA 1
ATOM 581 C C . ALA A 1 74 ? -26.336 -5.031 24.414 1.00 63.25 74 ALA A C 1
ATOM 583 O O . ALA A 1 74 ? -27.228 -5.148 25.254 1.00 63.25 74 ALA A O 1
ATOM 584 N N . SER A 1 75 ? -26.586 -5.040 23.100 1.00 65.31 75 SER A N 1
ATOM 585 C CA . SER A 1 75 ? -27.931 -5.178 22.531 1.00 65.31 75 SER A CA 1
ATOM 586 C C . SER A 1 75 ? -28.564 -6.543 22.851 1.00 65.31 75 SER A C 1
ATOM 588 O O . SER A 1 75 ? -29.720 -6.610 23.279 1.00 65.31 75 SER A O 1
ATOM 590 N N . GLU A 1 76 ? -27.781 -7.626 22.777 1.00 74.75 76 GLU A N 1
ATOM 591 C CA . GLU A 1 76 ? -28.222 -8.975 23.142 1.00 74.75 76 GLU A CA 1
ATOM 592 C C . GLU A 1 76 ? -28.566 -9.077 24.643 1.00 74.75 76 GLU A C 1
ATOM 594 O O . GLU A 1 76 ? -29.590 -9.653 25.029 1.00 74.75 76 GLU A O 1
ATOM 599 N N . LEU A 1 77 ? -27.753 -8.459 25.508 1.00 67.62 77 LEU A N 1
ATOM 600 C CA . LEU A 1 77 ? -27.979 -8.410 26.957 1.00 67.62 77 LEU A CA 1
ATOM 601 C C . LEU A 1 77 ? -29.225 -7.597 27.342 1.00 67.62 77 LEU A C 1
ATOM 603 O O . LEU A 1 77 ? -29.936 -7.997 28.272 1.00 67.62 77 LEU A O 1
ATOM 607 N N . ARG A 1 78 ? -29.544 -6.510 26.622 1.00 69.12 78 ARG A N 1
ATOM 608 C CA . ARG A 1 78 ? -30.790 -5.742 26.821 1.00 69.12 78 ARG A CA 1
ATOM 609 C C . ARG A 1 78 ? -32.021 -6.589 26.529 1.00 69.12 78 ARG A C 1
ATOM 611 O O . ARG A 1 78 ? -32.953 -6.609 27.335 1.00 69.12 78 ARG A O 1
ATOM 618 N N . GLY A 1 79 ? -31.998 -7.330 25.419 1.00 66.81 79 GLY A N 1
ATOM 619 C CA . GLY A 1 79 ? -33.096 -8.211 25.020 1.00 66.81 79 GLY A CA 1
ATOM 620 C C . GLY A 1 79 ? -33.368 -9.320 26.040 1.00 66.81 79 GLY A C 1
ATOM 621 O O . GLY A 1 79 ? -34.524 -9.601 26.355 1.00 66.81 79 GLY A O 1
ATOM 622 N N . ARG A 1 80 ? -32.311 -9.909 26.616 1.00 73.75 80 ARG A N 1
ATOM 623 C CA . ARG A 1 80 ? -32.434 -10.993 27.608 1.00 73.75 80 ARG A CA 1
ATOM 624 C C . ARG A 1 80 ? -32.838 -10.509 29.001 1.00 73.75 80 ARG A C 1
ATOM 626 O O . ARG A 1 80 ? -33.617 -11.177 29.672 1.00 73.75 80 ARG A O 1
ATOM 633 N N . THR A 1 81 ? -32.317 -9.366 29.440 1.00 69.06 81 THR A N 1
ATOM 634 C CA . THR A 1 81 ? -32.477 -8.903 30.831 1.00 69.06 81 THR A CA 1
ATOM 635 C C . THR A 1 81 ? -33.690 -7.979 31.004 1.00 69.06 81 THR A C 1
ATOM 637 O O . THR A 1 81 ? -34.075 -7.692 32.134 1.00 69.06 81 THR A O 1
ATOM 640 N N . LYS A 1 82 ? -34.293 -7.487 29.903 1.00 62.12 82 LYS A N 1
ATOM 641 C CA . LYS A 1 82 ? -35.336 -6.432 29.890 1.00 62.12 82 LYS A CA 1
ATOM 642 C C . LYS A 1 82 ? -34.969 -5.192 30.724 1.00 62.12 82 LYS A C 1
ATOM 644 O O . LYS A 1 82 ? -35.836 -4.419 31.126 1.00 62.12 82 LYS A O 1
ATOM 649 N N . ASN A 1 83 ? -33.677 -5.003 30.981 1.00 54.25 83 ASN A N 1
ATOM 650 C CA . ASN A 1 83 ? -33.141 -3.892 31.742 1.00 54.25 83 ASN A CA 1
ATOM 651 C C . ASN A 1 83 ? -32.547 -2.884 30.758 1.00 54.25 83 ASN A C 1
ATOM 653 O O . ASN A 1 83 ? -31.477 -3.101 30.189 1.00 54.25 83 ASN A O 1
ATOM 657 N N . TRP A 1 84 ? -33.279 -1.793 30.551 1.00 57.09 84 TRP A N 1
ATOM 658 C CA . TRP A 1 84 ? -32.944 -0.727 29.610 1.00 57.09 84 TRP A CA 1
ATOM 659 C C . TRP A 1 84 ? -31.801 0.182 30.094 1.00 57.09 84 TRP A C 1
ATOM 661 O O . TRP A 1 84 ? -31.402 1.077 29.366 1.00 57.09 84 TRP A O 1
ATOM 671 N N . GLY A 1 85 ? -31.254 -0.045 31.296 1.00 55.19 85 GLY A N 1
ATOM 672 C CA . GLY A 1 85 ? -30.127 0.721 31.844 1.00 55.19 85 GLY A CA 1
ATOM 673 C C . GLY A 1 85 ? -28.733 0.235 31.424 1.00 55.19 85 GLY A C 1
ATOM 674 O O . GLY A 1 85 ? -27.738 0.829 31.829 1.00 55.19 85 GLY A O 1
ATOM 675 N N . ILE A 1 86 ? -28.626 -0.849 30.648 1.00 52.78 86 ILE A N 1
ATOM 676 C CA . ILE A 1 86 ? -27.335 -1.389 30.194 1.00 52.78 86 ILE A CA 1
ATOM 677 C C . ILE A 1 86 ? -26.933 -0.675 28.902 1.00 52.78 86 ILE A C 1
ATOM 679 O O . ILE A 1 86 ? -27.320 -1.112 27.824 1.00 52.78 86 ILE A O 1
ATOM 683 N N . TYR A 1 87 ? -26.157 0.403 29.003 1.00 50.69 87 TYR A N 1
ATOM 684 C CA . TYR A 1 87 ? -25.587 1.105 27.851 1.00 50.69 87 TYR A CA 1
ATOM 685 C C . TYR A 1 87 ? -24.114 0.736 27.651 1.00 50.69 87 TYR A C 1
ATOM 687 O O . TYR A 1 87 ? -23.326 0.702 28.597 1.00 50.69 87 TYR A O 1
ATOM 695 N N . ALA A 1 88 ? -23.726 0.453 26.405 1.00 49.91 88 ALA A N 1
ATOM 696 C CA . ALA A 1 88 ? -22.316 0.401 26.034 1.00 49.91 88 ALA A CA 1
ATOM 697 C C . ALA A 1 88 ? -21.764 1.832 26.000 1.00 49.91 88 ALA A C 1
ATOM 699 O O . ALA A 1 88 ? -22.403 2.728 25.457 1.00 49.91 88 ALA A O 1
ATOM 700 N N . LYS A 1 89 ? -20.545 2.042 26.511 1.00 49.56 89 LYS A N 1
ATOM 701 C CA . LYS A 1 89 ? -19.874 3.356 26.558 1.00 49.56 89 LYS A CA 1
ATOM 702 C C . LYS A 1 89 ? -19.704 4.021 25.178 1.00 49.56 89 LYS A C 1
ATOM 704 O O . LYS A 1 89 ? -19.364 5.192 25.113 1.00 49.56 89 LYS A O 1
ATOM 709 N N . GLN A 1 90 ? -19.908 3.275 24.088 1.00 46.81 90 GLN A N 1
ATOM 710 C CA . GLN A 1 90 ? -19.913 3.765 22.708 1.00 46.81 90 GLN A CA 1
ATOM 711 C C . GLN A 1 90 ? -21.285 4.211 22.179 1.00 46.81 90 GLN A C 1
ATOM 713 O O . GLN A 1 90 ? -21.309 4.912 21.178 1.00 46.81 90 GLN A O 1
ATOM 718 N N . GLU A 1 91 ? -22.403 3.856 22.818 1.00 48.31 91 GLU A N 1
ATOM 719 C CA . GLU A 1 91 ? -23.715 4.443 22.488 1.00 48.31 91 GLU A CA 1
ATOM 720 C C . GLU A 1 91 ? -23.913 5.828 23.114 1.00 48.31 91 GLU A C 1
ATOM 722 O O . GLU A 1 91 ? -24.703 6.614 22.613 1.00 48.31 91 GLU A O 1
ATOM 727 N N . GLU A 1 92 ? -23.179 6.143 24.185 1.00 48.12 92 GLU A N 1
ATOM 728 C CA . GLU A 1 92 ? -23.158 7.481 24.797 1.00 48.12 92 GLU A CA 1
ATOM 729 C C . GLU A 1 92 ? -22.372 8.507 23.971 1.00 48.12 92 GLU A C 1
ATOM 731 O O . GLU A 1 92 ? -22.468 9.708 24.214 1.00 48.12 92 GLU A O 1
ATOM 736 N N . ILE A 1 93 ? -21.573 8.048 23.008 1.00 51.09 93 ILE A N 1
ATOM 737 C CA . ILE A 1 93 ? -20.797 8.928 22.148 1.00 51.09 93 ILE A CA 1
ATOM 738 C C . ILE A 1 93 ? -21.573 9.035 20.842 1.00 51.09 93 ILE A C 1
ATOM 740 O O . ILE A 1 93 ? -21.348 8.268 19.905 1.00 51.09 93 ILE A O 1
ATOM 744 N N . GLU A 1 94 ? -22.482 10.006 20.772 1.00 47.78 94 GLU A N 1
ATOM 745 C CA . GLU A 1 94 ? -22.894 10.589 19.497 1.00 47.78 94 GLU A CA 1
ATOM 746 C C . GLU A 1 94 ? -21.652 11.242 18.888 1.00 47.78 94 GLU A C 1
ATOM 748 O O . GLU A 1 94 ? -21.427 12.444 18.996 1.00 47.78 94 GLU A O 1
ATOM 753 N N . VAL A 1 95 ? -20.755 10.430 18.328 1.00 53.03 95 VAL A N 1
ATOM 754 C CA . VAL A 1 95 ? -19.593 10.966 17.642 1.00 53.03 95 VAL A CA 1
ATOM 755 C C . VAL A 1 95 ? -20.114 11.556 16.348 1.00 53.03 95 VAL A C 1
ATOM 757 O O . VAL A 1 95 ? -20.342 10.849 15.364 1.00 53.03 95 VAL A O 1
ATOM 760 N N . GLU A 1 96 ? -20.332 12.867 16.360 1.00 55.00 96 GLU A N 1
ATOM 761 C CA . GLU A 1 96 ? -20.570 13.627 15.149 1.00 55.00 96 GLU A CA 1
ATOM 762 C C . GLU A 1 96 ? -19.427 13.275 14.187 1.00 55.00 96 GLU A C 1
ATOM 764 O O . GLU A 1 96 ? -18.248 13.433 14.518 1.00 55.00 96 GLU A O 1
ATOM 769 N N . LEU A 1 97 ? -19.744 12.748 12.998 1.00 58.69 97 LEU A N 1
ATOM 770 C CA . LEU A 1 97 ? -18.732 12.334 12.011 1.00 58.69 97 LEU A CA 1
ATOM 771 C C . LEU A 1 97 ? -17.725 13.462 11.743 1.00 58.69 97 LEU A C 1
ATOM 773 O O . LEU A 1 97 ? -16.541 13.217 11.516 1.00 58.69 97 LEU A O 1
ATOM 777 N N . ARG A 1 98 ? -18.194 14.709 11.845 1.00 62.88 98 ARG A N 1
ATOM 778 C CA . ARG A 1 98 ? -17.385 15.921 11.774 1.00 62.88 98 ARG A CA 1
ATOM 779 C C . ARG A 1 98 ? -16.382 16.031 12.922 1.00 62.88 98 ARG A C 1
ATOM 781 O O . ARG A 1 98 ? -15.223 16.327 12.660 1.00 62.88 98 ARG A O 1
ATOM 788 N N . GLU A 1 99 ? -16.775 15.763 14.161 1.00 66.06 99 GLU A N 1
ATOM 789 C CA . GLU A 1 99 ? -15.877 15.796 15.317 1.00 66.06 99 GLU A CA 1
ATOM 790 C C . GLU A 1 99 ? -14.868 14.637 15.291 1.00 66.06 99 GLU A C 1
ATOM 792 O O . GLU A 1 99 ? -13.695 14.834 15.610 1.00 66.06 99 GLU A O 1
ATOM 797 N N . LEU A 1 100 ? -15.276 13.457 14.813 1.00 67.19 100 LEU A N 1
ATOM 798 C CA . LEU A 1 100 ? -14.385 12.318 14.565 1.00 67.19 100 LEU A CA 1
ATOM 799 C C . LEU A 1 100 ? -13.315 12.654 13.525 1.00 67.19 100 LEU A C 1
ATOM 801 O O . LEU A 1 100 ? -12.131 12.411 13.762 1.00 67.19 100 LEU A O 1
ATOM 805 N N . LEU A 1 101 ? -13.714 13.233 12.391 1.00 66.44 101 LEU A N 1
ATOM 806 C CA . LEU A 1 101 ? -12.791 13.654 11.338 1.00 66.44 101 LEU A CA 1
ATOM 807 C C . LEU A 1 101 ? -11.870 14.767 11.840 1.00 66.44 101 LEU A C 1
ATOM 809 O O . LEU A 1 101 ? -10.650 14.663 11.719 1.00 66.44 101 LEU A O 1
ATOM 813 N N . VAL A 1 102 ? -12.426 15.801 12.475 1.00 71.69 102 VAL A N 1
ATOM 814 C CA . VAL A 1 102 ? -11.634 16.912 13.009 1.00 71.69 102 VAL A CA 1
ATOM 815 C C . VAL A 1 102 ? -10.638 16.403 14.043 1.00 71.69 102 VAL A C 1
ATOM 817 O O . VAL A 1 102 ? -9.462 16.726 13.926 1.00 71.69 102 VAL A O 1
ATOM 820 N N . ASN A 1 103 ? -11.024 15.561 15.004 1.00 72.31 103 ASN A N 1
ATOM 821 C CA . ASN A 1 103 ? -10.079 15.033 15.993 1.00 72.31 103 ASN A CA 1
ATOM 822 C C . ASN A 1 103 ? -9.030 14.093 15.379 1.00 72.31 103 ASN A C 1
ATOM 824 O O . ASN A 1 103 ? -7.863 14.180 15.763 1.00 72.31 103 ASN A O 1
ATOM 828 N N . ASN A 1 104 ? -9.396 13.226 14.430 1.00 73.38 104 ASN A N 1
ATOM 829 C CA . ASN A 1 104 ? -8.442 12.291 13.819 1.00 73.38 104 ASN A CA 1
ATOM 830 C C . ASN A 1 104 ? -7.422 12.978 12.908 1.00 73.38 104 ASN A C 1
ATOM 832 O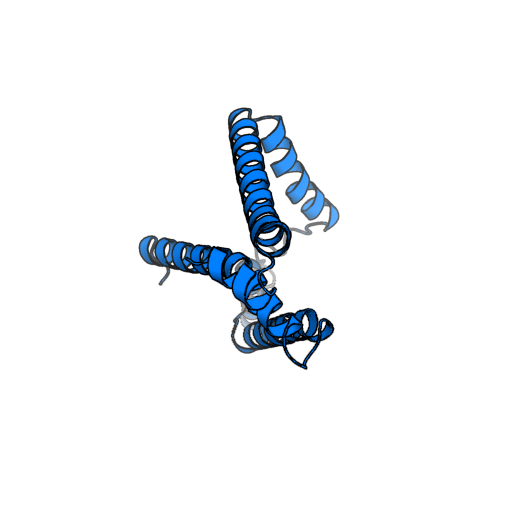 O . ASN A 1 104 ? -6.297 12.504 12.831 1.00 73.38 104 ASN A O 1
ATOM 836 N N . PHE A 1 105 ? -7.770 14.085 12.249 1.00 75.38 105 PHE A N 1
ATOM 837 C CA . PHE A 1 105 ? -6.831 14.813 11.388 1.00 75.38 105 PHE A CA 1
ATOM 838 C C . PHE A 1 105 ? -6.106 15.950 12.114 1.00 75.38 105 PHE A C 1
ATOM 840 O O . PHE A 1 105 ? -4.910 16.154 11.904 1.00 75.38 105 PHE A O 1
ATOM 847 N N . SER A 1 106 ? -6.785 16.678 13.005 1.00 79.88 106 SER A N 1
ATOM 848 C CA . SER A 1 106 ? -6.170 17.813 13.706 1.00 79.88 106 SER A CA 1
ATOM 849 C C . SER A 1 106 ? -5.127 17.376 14.731 1.00 79.88 106 SER A C 1
ATOM 851 O O . SER A 1 106 ? -4.097 18.036 14.855 1.00 79.88 106 SER A O 1
ATOM 853 N N . ARG A 1 107 ? -5.344 16.260 15.445 1.00 78.62 107 ARG A N 1
ATOM 854 C CA . ARG A 1 107 ? -4.405 15.794 16.478 1.00 78.62 107 ARG A CA 1
ATOM 855 C C . ARG A 1 107 ? -3.048 15.383 15.891 1.00 78.62 107 ARG A C 1
ATOM 857 O O . ARG A 1 107 ? -2.048 15.892 16.395 1.00 78.62 107 ARG A O 1
ATOM 864 N N . PRO A 1 108 ? -2.961 14.561 14.825 1.00 80.62 108 PRO A N 1
ATOM 865 C CA . PRO A 1 108 ? -1.680 14.217 14.209 1.00 80.62 108 PRO A CA 1
ATOM 866 C C . PRO A 1 108 ? -0.976 15.421 13.587 1.00 80.62 108 PRO A C 1
ATOM 868 O O . PRO A 1 108 ? 0.228 15.565 13.763 1.00 80.62 108 PRO A O 1
ATOM 871 N N . LEU A 1 109 ? -1.710 16.315 12.911 1.00 83.56 109 LEU A N 1
ATOM 872 C CA . LEU A 1 109 ? -1.122 17.522 12.316 1.00 83.56 109 LEU A CA 1
ATOM 873 C C . LEU A 1 109 ? -0.562 18.465 13.383 1.00 83.56 109 LEU A C 1
ATOM 875 O O . LEU A 1 109 ? 0.531 19.007 13.226 1.00 83.56 109 LEU A O 1
ATOM 879 N N . ARG A 1 110 ? -1.282 18.629 14.497 1.00 83.50 110 ARG A N 1
ATOM 880 C CA . ARG A 1 110 ? -0.811 19.432 15.623 1.00 83.50 110 ARG A CA 1
ATOM 881 C C . ARG A 1 110 ? 0.413 18.800 16.275 1.00 83.50 110 ARG A C 1
ATOM 883 O O . ARG A 1 110 ? 1.367 19.523 16.526 1.00 83.50 110 ARG A O 1
ATOM 890 N N . LEU A 1 111 ? 0.421 17.488 16.508 1.00 84.62 111 LEU A N 1
ATOM 891 C CA . LEU A 1 111 ? 1.593 16.773 17.031 1.00 84.62 111 LEU A CA 1
ATOM 892 C C . LEU A 1 111 ? 2.807 16.931 16.109 1.00 84.62 111 LEU A C 1
ATOM 894 O O . LEU A 1 111 ? 3.889 17.253 16.583 1.00 84.62 111 LEU A O 1
ATOM 898 N N . LEU A 1 112 ? 2.614 16.806 14.794 1.00 85.06 112 LEU A N 1
ATOM 899 C CA . LEU A 1 112 ? 3.685 16.938 13.806 1.00 85.06 112 LEU A CA 1
ATOM 900 C C . LEU A 1 112 ? 4.316 18.337 13.809 1.00 85.06 112 LEU A C 1
ATOM 902 O O . LEU A 1 112 ? 5.530 18.451 13.689 1.00 85.06 112 LEU A O 1
ATOM 906 N N . LEU A 1 113 ? 3.514 19.395 13.961 1.00 83.94 113 LEU A N 1
ATOM 907 C CA . LEU A 1 113 ? 4.007 20.779 13.966 1.00 83.94 113 LEU A CA 1
ATOM 908 C C . LEU A 1 113 ? 4.483 21.262 15.342 1.00 83.94 113 LEU A C 1
ATOM 910 O O . LEU A 1 113 ? 5.322 22.155 15.416 1.00 8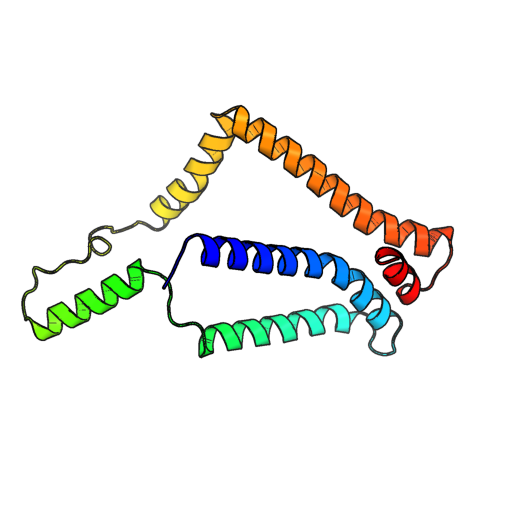3.94 113 LEU A O 1
ATOM 914 N N . THR A 1 114 ? 3.936 20.711 16.428 1.00 87.56 114 THR A N 1
ATOM 915 C CA . THR A 1 114 ? 4.233 21.170 17.795 1.00 87.56 114 THR A CA 1
ATOM 916 C C . THR A 1 114 ? 5.405 20.403 18.406 1.00 87.56 114 THR A C 1
ATOM 918 O O . THR A 1 114 ? 6.146 20.966 19.208 1.00 87.56 114 THR A O 1
ATOM 921 N N . GLU A 1 115 ? 5.608 19.136 18.029 1.00 91.69 115 GLU A N 1
ATOM 922 C CA . GLU A 1 115 ? 6.700 18.310 18.546 1.00 91.69 115 GLU A CA 1
ATOM 923 C C . GLU A 1 115 ? 7.869 18.240 17.543 1.00 91.69 115 GLU A C 1
ATOM 925 O O . GLU A 1 115 ? 7.784 17.535 16.531 1.00 91.69 115 GLU A O 1
ATOM 930 N N . PRO A 1 116 ? 9.007 18.912 17.812 1.00 88.06 116 PRO A N 1
ATOM 931 C CA . PRO A 1 116 ? 10.119 19.003 16.860 1.00 88.06 116 PRO A CA 1
ATOM 932 C C . PRO A 1 116 ? 10.781 17.648 16.570 1.00 88.06 116 PRO A C 1
ATOM 934 O O . PRO A 1 116 ? 11.315 17.442 15.482 1.00 88.06 116 PRO A O 1
ATOM 937 N N . LEU A 1 117 ? 10.718 16.704 17.516 1.00 92.50 117 LEU A N 1
ATOM 938 C CA . LEU A 1 117 ? 11.219 15.342 17.326 1.00 92.50 117 LEU A CA 1
ATOM 939 C C . LEU A 1 117 ? 10.431 14.603 16.233 1.00 92.50 117 LEU A C 1
ATOM 941 O O . LEU A 1 117 ? 11.030 13.996 15.347 1.00 92.50 117 LEU A O 1
ATOM 945 N N . ILE A 1 118 ? 9.095 14.675 16.275 1.00 91.38 118 ILE A N 1
ATOM 946 C CA . ILE A 1 118 ? 8.224 14.025 15.286 1.00 91.38 118 ILE A CA 1
ATOM 947 C C . ILE A 1 118 ? 8.448 14.654 13.910 1.00 91.38 118 ILE A C 1
ATOM 949 O O . ILE A 1 118 ? 8.578 13.935 12.918 1.00 91.38 118 ILE A O 1
ATOM 953 N N . LEU A 1 119 ? 8.565 15.982 13.841 1.00 90.56 119 LEU A N 1
ATOM 954 C CA . LEU A 1 119 ? 8.880 16.682 12.597 1.00 90.56 119 LEU A CA 1
ATOM 955 C C . LEU A 1 119 ? 10.210 16.195 12.003 1.00 90.56 119 LEU A C 1
ATOM 957 O O . LEU A 1 119 ? 10.262 15.819 10.834 1.00 90.56 119 LEU A O 1
ATOM 961 N N . ALA A 1 120 ? 11.274 16.124 12.806 1.00 92.94 120 ALA A N 1
ATOM 962 C CA . ALA A 1 120 ? 12.581 15.668 12.336 1.00 92.94 120 ALA A CA 1
ATOM 963 C C . ALA A 1 120 ? 12.542 14.222 11.808 1.00 92.94 120 ALA A C 1
ATOM 965 O O . ALA A 1 120 ? 13.068 13.942 10.730 1.00 92.94 120 ALA A O 1
ATOM 966 N N . VAL A 1 121 ? 11.874 13.311 12.524 1.00 93.94 121 VAL A N 1
ATOM 967 C CA . VAL A 1 121 ? 11.744 11.903 12.112 1.00 93.94 121 VAL A CA 1
ATOM 968 C C . VAL A 1 121 ? 10.902 11.763 10.841 1.00 93.94 121 VAL A C 1
ATOM 970 O O . VAL A 1 121 ? 11.260 10.990 9.954 1.00 93.94 121 VAL A O 1
ATOM 973 N N . THR A 1 122 ? 9.808 12.516 10.715 1.00 91.88 122 THR A N 1
ATOM 974 C CA . THR A 1 122 ? 8.949 12.461 9.520 1.00 91.88 122 THR A CA 1
ATOM 975 C C . THR A 1 122 ? 9.637 13.023 8.278 1.00 91.88 122 THR A C 1
ATOM 977 O O . THR A 1 122 ? 9.526 12.416 7.214 1.00 91.88 122 THR A O 1
ATOM 980 N N . VAL A 1 123 ? 10.399 14.115 8.398 1.00 94.12 123 VAL A N 1
ATOM 981 C CA . VAL A 1 123 ? 11.216 14.663 7.298 1.00 94.12 123 VAL A CA 1
ATOM 982 C C . VAL A 1 123 ? 12.329 13.695 6.902 1.00 94.12 123 VAL A C 1
ATOM 984 O O . VAL A 1 123 ? 12.558 13.461 5.718 1.00 94.12 123 VAL A O 1
ATOM 987 N N . TYR A 1 124 ? 13.000 13.086 7.880 1.00 94.94 124 TYR A N 1
ATOM 988 C CA . TYR A 1 124 ? 14.028 12.083 7.614 1.00 94.94 124 TYR A CA 1
ATOM 989 C C . TYR A 1 124 ? 13.460 10.862 6.874 1.00 94.94 124 TYR A C 1
ATOM 991 O O . TYR A 1 124 ? 14.007 10.442 5.853 1.00 94.94 124 TYR A O 1
ATOM 999 N N . LEU A 1 125 ? 12.327 10.326 7.338 1.00 93.81 125 LEU A N 1
ATOM 1000 C CA . LEU A 1 125 ? 11.651 9.213 6.674 1.00 93.81 125 LEU A CA 1
ATOM 1001 C C . LEU A 1 125 ? 11.162 9.602 5.276 1.00 93.81 125 LEU A C 1
ATOM 1003 O O . LEU A 1 125 ? 11.350 8.819 4.350 1.00 93.81 125 LEU A O 1
ATOM 1007 N N . SER A 1 126 ? 10.572 10.789 5.090 1.00 94.12 126 SER A N 1
ATOM 1008 C CA . SER A 1 126 ? 10.092 11.219 3.769 1.00 94.12 126 SER A CA 1
ATOM 1009 C C . SER A 1 126 ? 11.235 11.328 2.760 1.00 94.12 126 SER A C 1
ATOM 1011 O O . SER A 1 126 ? 11.080 10.895 1.620 1.00 94.12 126 SER A O 1
ATOM 1013 N N . PHE A 1 127 ? 12.401 11.814 3.195 1.00 95.62 127 PHE A N 1
ATOM 1014 C CA . PHE A 1 127 ? 13.603 11.862 2.372 1.00 95.62 127 PHE A CA 1
ATOM 1015 C C . PHE A 1 127 ? 14.074 10.460 1.968 1.00 95.62 127 PHE A C 1
ATOM 1017 O O . PHE A 1 127 ? 14.309 10.212 0.785 1.00 95.62 127 PHE A O 1
ATOM 1024 N N . ILE A 1 128 ? 14.151 9.518 2.917 1.00 93.81 128 ILE A N 1
ATOM 1025 C CA . ILE A 1 128 ? 14.531 8.126 2.627 1.00 93.81 128 ILE A CA 1
ATOM 1026 C C . ILE A 1 128 ? 13.538 7.467 1.669 1.00 93.81 128 ILE A C 1
ATOM 1028 O O . ILE A 1 128 ? 13.954 6.832 0.703 1.00 93.81 128 ILE A O 1
ATOM 1032 N N . TYR A 1 129 ? 12.234 7.620 1.908 1.00 89.69 129 TYR A N 1
ATOM 1033 C CA . TYR A 1 129 ? 11.210 7.049 1.035 1.00 89.69 129 TYR A CA 1
ATOM 1034 C C . TYR A 1 129 ? 11.253 7.666 -0.364 1.00 89.69 129 TYR A C 1
ATOM 1036 O O . TYR A 1 129 ? 11.163 6.936 -1.348 1.00 89.69 129 TYR A O 1
ATOM 1044 N N . GLY A 1 130 ? 11.444 8.983 -0.474 1.00 92.12 130 GLY A N 1
ATOM 1045 C CA . GLY A 1 130 ? 11.617 9.656 -1.762 1.00 92.12 130 GLY A CA 1
ATOM 1046 C C . GLY A 1 130 ? 12.825 9.117 -2.528 1.00 92.12 130 GLY A C 1
ATOM 1047 O O . GLY A 1 130 ? 12.712 8.775 -3.703 1.00 92.12 130 GLY A O 1
ATOM 1048 N N . LEU A 1 131 ? 13.958 8.957 -1.843 1.00 91.94 131 LEU A N 1
ATOM 1049 C CA . LEU A 1 131 ? 15.161 8.363 -2.415 1.00 91.94 131 LEU A CA 1
ATOM 1050 C C . LEU A 1 131 ? 14.907 6.917 -2.870 1.00 91.94 131 LEU A C 1
ATOM 1052 O O . LEU A 1 131 ? 15.238 6.577 -4.002 1.00 91.94 131 LEU A O 1
ATOM 1056 N N . LEU A 1 132 ? 14.240 6.096 -2.056 1.00 88.31 132 LEU A N 1
ATOM 1057 C CA . LEU A 1 132 ? 13.878 4.715 -2.393 1.00 88.31 132 LEU A CA 1
ATOM 1058 C C . LEU A 1 132 ? 13.033 4.631 -3.676 1.00 88.31 132 LEU A C 1
ATOM 1060 O O . LEU A 1 132 ? 13.360 3.853 -4.572 1.00 88.31 132 LEU A O 1
ATOM 1064 N N . TYR A 1 133 ? 11.986 5.451 -3.812 1.00 85.00 133 TYR A N 1
ATOM 1065 C CA . TYR A 1 133 ? 11.149 5.463 -5.021 1.00 85.00 133 TYR A CA 1
ATOM 1066 C C . TYR A 1 133 ? 11.888 5.988 -6.258 1.00 85.00 133 TYR A C 1
ATOM 1068 O O . TYR A 1 133 ? 11.709 5.458 -7.362 1.00 85.00 133 TYR A O 1
ATOM 1076 N N . CYS A 1 134 ? 12.756 6.990 -6.084 1.00 88.12 134 CYS A N 1
ATOM 1077 C CA . CYS A 1 134 ? 13.640 7.455 -7.149 1.00 88.12 134 CYS A CA 1
ATOM 1078 C C . CYS A 1 134 ? 14.569 6.334 -7.627 1.00 88.12 134 CYS A C 1
ATOM 1080 O O . CYS A 1 134 ? 14.692 6.138 -8.833 1.00 88.12 134 CYS A O 1
ATOM 1082 N N . PHE A 1 135 ? 15.166 5.562 -6.714 1.00 85.00 135 PHE A N 1
ATOM 1083 C CA . PHE A 1 135 ? 16.019 4.422 -7.062 1.00 85.00 135 PHE A CA 1
ATOM 1084 C C . PHE A 1 135 ? 15.259 3.337 -7.832 1.00 85.00 135 PHE A C 1
ATOM 1086 O O . PHE A 1 135 ? 15.749 2.891 -8.868 1.00 85.00 135 PHE A O 1
ATOM 1093 N N . LEU A 1 136 ? 14.051 2.964 -7.389 1.00 81.94 136 LEU A N 1
ATOM 1094 C CA . LEU A 1 136 ? 13.215 1.981 -8.094 1.00 81.94 136 LEU A CA 1
ATOM 1095 C C . LEU A 1 136 ? 12.939 2.394 -9.549 1.00 81.94 136 LEU A C 1
ATOM 1097 O O . LEU A 1 136 ? 13.017 1.572 -10.461 1.00 81.94 136 LEU A O 1
ATOM 1101 N N . THR A 1 137 ? 12.667 3.678 -9.779 1.00 79.62 137 THR A N 1
ATOM 1102 C CA . THR A 1 137 ? 12.383 4.200 -11.124 1.00 79.62 137 THR A CA 1
ATOM 1103 C C . THR A 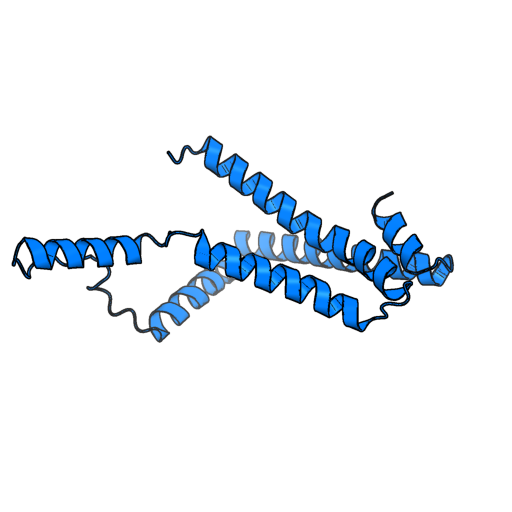1 137 ? 13.659 4.331 -11.959 1.00 79.62 137 THR A C 1
ATOM 1105 O O . THR A 1 137 ? 13.705 3.877 -13.105 1.00 79.62 137 THR A O 1
ATOM 1108 N N . ALA A 1 138 ? 14.721 4.903 -11.384 1.00 84.12 138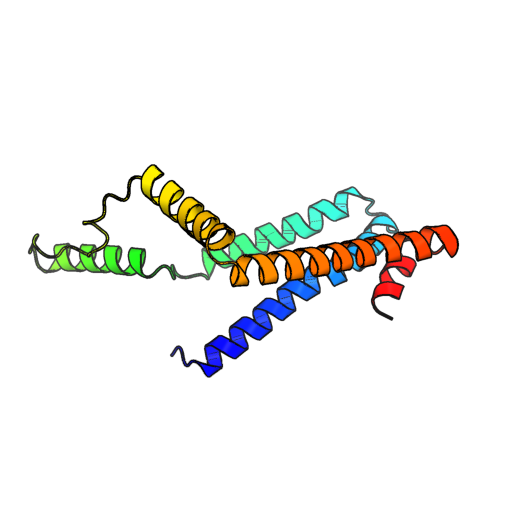 ALA A N 1
ATOM 1109 C CA . ALA A 1 138 ? 16.000 5.114 -12.057 1.00 84.12 138 ALA A CA 1
ATOM 1110 C C . ALA A 1 138 ? 16.629 3.798 -12.527 1.00 84.12 138 ALA A C 1
ATOM 1112 O O . ALA A 1 138 ? 17.201 3.753 -13.614 1.00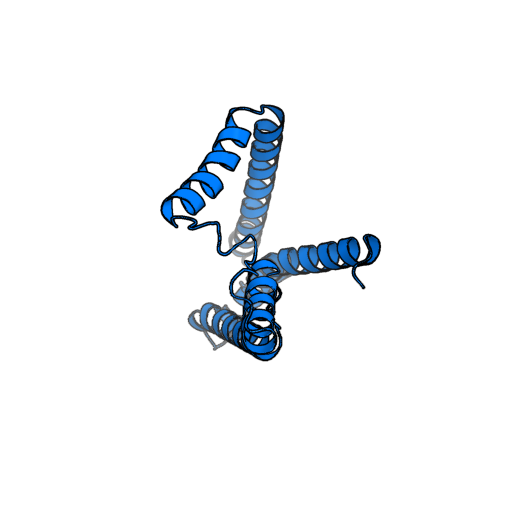 84.12 138 ALA A O 1
ATOM 1113 N N . TYR A 1 139 ? 16.467 2.719 -11.756 1.00 78.88 139 TYR A N 1
ATOM 1114 C CA . TYR A 1 139 ? 16.939 1.391 -12.129 1.00 78.88 139 TYR A CA 1
ATOM 1115 C C . TYR A 1 139 ? 16.354 0.950 -13.478 1.00 78.88 139 TYR A C 1
ATOM 1117 O O . TYR A 1 139 ? 17.089 0.663 -14.422 1.00 78.88 139 TYR A O 1
ATOM 1125 N N . THR A 1 140 ? 15.027 0.990 -13.621 1.00 73.25 140 THR A N 1
ATOM 1126 C CA . THR A 1 140 ? 14.376 0.620 -14.889 1.00 73.25 140 THR A CA 1
ATOM 1127 C C . THR A 1 140 ? 14.827 1.504 -16.055 1.00 73.25 140 THR A C 1
ATOM 1129 O O . THR A 1 140 ? 15.056 0.997 -17.152 1.00 73.25 140 THR A O 1
ATOM 1132 N N . LEU A 1 141 ? 15.046 2.799 -15.807 1.00 79.19 141 LEU A N 1
ATOM 1133 C CA . LEU A 1 141 ? 15.446 3.771 -16.824 1.00 79.19 141 LEU A CA 1
ATOM 1134 C C . LEU A 1 141 ? 16.879 3.542 -17.324 1.00 79.19 141 LEU A C 1
ATOM 1136 O O . LEU A 1 141 ? 17.126 3.619 -18.525 1.00 79.19 141 LEU A O 1
ATOM 1140 N N . VAL A 1 142 ? 17.820 3.213 -16.436 1.00 82.88 142 VAL A N 1
ATOM 1141 C CA . VAL A 1 142 ? 19.214 2.936 -16.816 1.00 82.88 142 VAL A CA 1
ATOM 1142 C C . VAL A 1 142 ? 19.326 1.610 -17.569 1.00 82.88 142 VAL A C 1
ATOM 1144 O O . VAL A 1 142 ? 19.961 1.557 -18.622 1.00 82.88 142 VAL A O 1
ATOM 1147 N N . PHE A 1 143 ? 18.691 0.542 -17.084 1.00 76.69 143 PHE A N 1
ATOM 1148 C CA . PHE A 1 143 ? 18.807 -0.781 -17.707 1.00 76.69 143 PHE A CA 1
ATOM 1149 C C . PHE A 1 143 ? 18.053 -0.893 -19.038 1.00 76.69 143 PHE A C 1
ATOM 1151 O O . PHE A 1 143 ? 18.540 -1.542 -19.964 1.00 76.69 143 PHE A O 1
ATOM 1158 N N . GLN A 1 144 ? 16.911 -0.218 -19.182 1.00 75.62 144 GLN A N 1
ATOM 1159 C CA . GLN A 1 144 ? 16.199 -0.169 -20.464 1.00 75.62 144 GLN A CA 1
ATOM 1160 C C . GLN A 1 144 ? 16.804 0.871 -21.417 1.00 75.62 144 GLN A C 1
ATOM 1162 O O . GLN A 1 144 ? 16.934 0.603 -22.607 1.00 75.62 144 GLN A O 1
ATOM 1167 N N . GLY A 1 145 ? 17.199 2.044 -20.911 1.00 76.50 145 GLY A N 1
ATOM 1168 C CA . GLY A 1 145 ? 17.680 3.156 -21.734 1.00 76.50 145 GLY A CA 1
ATOM 1169 C C . GLY A 1 145 ? 19.145 3.044 -22.159 1.00 76.50 145 GLY A C 1
ATOM 1170 O O . GLY A 1 145 ? 19.451 3.209 -23.335 1.00 76.50 145 GLY A O 1
ATOM 1171 N N . VAL A 1 146 ? 20.058 2.764 -21.222 1.00 76.81 146 VAL A N 1
ATOM 1172 C CA . VAL A 1 146 ? 21.512 2.744 -21.486 1.00 76.81 146 VAL A CA 1
ATOM 1173 C C . VAL A 1 146 ? 21.967 1.374 -21.981 1.00 76.81 146 VAL A C 1
ATOM 1175 O O . VAL A 1 146 ? 22.730 1.286 -22.938 1.00 76.81 146 VAL A O 1
ATOM 1178 N N . TYR A 1 147 ? 21.487 0.301 -21.348 1.00 76.06 147 TYR A N 1
ATOM 1179 C CA . TYR A 1 147 ? 21.873 -1.071 -21.698 1.00 76.06 147 TYR A CA 1
ATOM 1180 C C . TYR A 1 147 ? 20.987 -1.706 -22.780 1.00 76.06 147 TYR A C 1
ATOM 1182 O O . TYR A 1 147 ? 21.287 -2.808 -23.237 1.00 76.06 147 TYR A O 1
ATOM 1190 N N . GLY A 1 148 ? 19.902 -1.039 -23.193 1.00 74.00 148 GLY A N 1
ATOM 1191 C CA . GLY A 1 148 ? 18.995 -1.532 -24.235 1.00 74.00 148 GLY A CA 1
ATOM 1192 C C . GLY A 1 148 ? 18.301 -2.853 -23.886 1.00 74.00 148 GLY A C 1
ATOM 1193 O O . GLY A 1 148 ? 17.881 -3.582 -24.784 1.00 74.00 148 GLY A O 1
ATOM 1194 N N . MET A 1 149 ? 18.214 -3.208 -22.599 1.00 77.00 149 MET A N 1
ATOM 1195 C CA . MET A 1 149 ? 17.605 -4.468 -22.182 1.00 77.00 149 MET A CA 1
ATOM 1196 C C . MET A 1 149 ? 16.089 -4.425 -22.382 1.00 77.00 149 MET A C 1
ATOM 1198 O O . MET A 1 149 ? 15.437 -3.411 -22.128 1.00 77.00 149 MET A O 1
ATOM 1202 N N . SER A 1 150 ? 15.512 -5.558 -22.794 1.00 74.06 150 SER A N 1
ATOM 1203 C CA . SER A 1 150 ? 14.054 -5.703 -22.865 1.00 74.06 150 SER A CA 1
ATOM 1204 C C . SER A 1 150 ? 13.409 -5.443 -21.491 1.00 74.06 150 SER A C 1
ATOM 1206 O O . SER A 1 150 ? 14.024 -5.749 -20.462 1.00 74.06 150 SER A O 1
ATOM 1208 N N . PRO A 1 151 ? 12.171 -4.912 -21.432 1.00 69.62 151 PRO A N 1
ATOM 1209 C CA . PRO A 1 151 ? 11.514 -4.570 -20.169 1.00 69.62 151 PRO A CA 1
ATOM 1210 C C . PRO A 1 151 ? 11.439 -5.722 -19.159 1.00 69.62 151 PRO A C 1
ATOM 1212 O O . PRO A 1 151 ? 11.539 -5.490 -17.955 1.00 69.62 151 PRO A O 1
ATOM 1215 N N . SER A 1 152 ? 11.323 -6.963 -19.639 1.00 67.50 152 SER A N 1
ATOM 1216 C CA . SER A 1 152 ? 11.342 -8.180 -18.822 1.00 67.50 152 SER A CA 1
ATOM 1217 C C . SER A 1 152 ? 12.696 -8.444 -18.155 1.00 67.50 152 SER A C 1
ATOM 1219 O O . SER A 1 152 ? 12.745 -8.779 -16.974 1.00 67.50 152 SER A O 1
ATOM 1221 N N . VAL A 1 153 ? 13.806 -8.268 -18.879 1.00 71.12 153 VAL A N 1
ATOM 1222 C CA . VAL A 1 153 ? 15.163 -8.498 -18.345 1.00 71.12 153 VAL A CA 1
ATOM 1223 C C . VAL A 1 153 ? 15.618 -7.322 -17.476 1.00 71.12 153 VAL A C 1
ATOM 1225 O O . VAL A 1 153 ? 16.229 -7.531 -16.431 1.00 71.12 153 VAL A O 1
ATOM 1228 N N . GLY A 1 154 ? 15.248 -6.090 -17.842 1.00 66.31 154 GLY A N 1
ATOM 1229 C CA . GLY A 1 154 ? 15.555 -4.894 -17.051 1.00 66.31 154 GLY A CA 1
ATOM 1230 C C . GLY A 1 154 ? 14.885 -4.883 -15.670 1.00 66.31 154 GLY A C 1
ATOM 1231 O O . GLY A 1 154 ? 15.473 -4.386 -14.715 1.00 66.31 154 GLY A O 1
ATOM 1232 N N . GLY A 1 155 ? 13.689 -5.470 -15.537 1.00 66.19 155 GLY A N 1
ATOM 1233 C CA . GLY A 1 155 ? 13.028 -5.656 -14.237 1.00 66.19 155 GLY A CA 1
ATOM 1234 C C . GLY A 1 155 ? 13.646 -6.767 -13.377 1.00 66.19 155 GLY A C 1
ATOM 1235 O O . GLY A 1 155 ? 13.561 -6.713 -12.154 1.00 66.19 155 GLY A O 1
ATOM 1236 N N . LEU A 1 156 ? 14.293 -7.755 -14.003 1.00 69.44 156 LEU A N 1
ATOM 1237 C CA . LEU A 1 156 ? 14.986 -8.867 -13.338 1.00 69.44 156 LEU A CA 1
ATOM 1238 C C . LEU A 1 156 ? 16.263 -8.417 -12.640 1.00 69.44 156 LEU A C 1
ATOM 1240 O O . LEU A 1 156 ? 16.571 -8.881 -11.547 1.00 69.44 156 LEU A O 1
ATOM 1244 N N . ALA A 1 157 ? 16.986 -7.494 -13.268 1.00 65.38 157 ALA A N 1
ATOM 1245 C CA . ALA A 1 157 ? 18.232 -6.994 -12.723 1.00 65.38 157 ALA A CA 1
ATOM 1246 C C . ALA A 1 157 ? 18.006 -6.295 -11.362 1.00 65.38 157 ALA A C 1
ATOM 1248 O O . ALA A 1 157 ? 18.873 -6.361 -10.502 1.00 65.38 157 ALA A O 1
ATOM 1249 N N . ALA A 1 158 ? 16.815 -5.742 -11.085 1.00 63.25 158 ALA A N 1
ATOM 1250 C CA . ALA A 1 158 ? 16.503 -5.143 -9.780 1.00 63.25 158 ALA A CA 1
ATOM 1251 C C . ALA A 1 158 ? 16.539 -6.147 -8.604 1.00 63.25 158 ALA A C 1
ATOM 1253 O O . ALA A 1 158 ? 16.580 -5.727 -7.449 1.00 63.25 158 ALA A O 1
ATOM 1254 N N . PHE A 1 159 ? 16.505 -7.454 -8.891 1.00 61.84 159 PHE A N 1
ATOM 1255 C CA . PHE A 1 159 ? 16.578 -8.545 -7.912 1.00 61.84 159 PHE A CA 1
ATOM 1256 C C . PHE A 1 159 ? 17.956 -9.222 -7.824 1.00 61.84 159 PHE A C 1
ATOM 1258 O O . PHE A 1 159 ? 18.136 -10.076 -6.953 1.00 61.84 159 PHE A O 1
ATOM 1265 N N . ILE A 1 160 ? 18.889 -8.884 -8.722 1.00 54.00 160 ILE A N 1
ATOM 1266 C CA . ILE A 1 160 ? 20.255 -9.431 -8.794 1.00 54.00 160 ILE A CA 1
ATOM 1267 C C . ILE A 1 160 ? 21.256 -8.408 -8.259 1.00 54.00 160 ILE A C 1
ATOM 1269 O O . ILE A 1 160 ? 22.144 -8.839 -7.492 1.00 54.00 160 ILE A O 1
#

Radius of gyration: 24.05 Å; chains: 1; bounding box: 57×37×58 Å

Secondary structure (DSSP, 8-state):
---HHHHHHHHHHHHHHHHHHHHHHHHHHHHHHHSTT-TTHHHHHHHHHHHHHHHHHHHH-----HHHHHHHHHHHHHHHH--TT---TTTS----HHHHHHHHHHHHHHHHHH-HHHHHHHHHHHHHHHHHHHHHHHHHHHHHHTS---HHHHHHHTT-

Organism: NCBI:txid1160497

pLDDT: mean 76.07, std 12.59, range [46.81, 95.62]

Sequence (160 aa):
IYNNRTRDTAIAMFSGTVFLGPLLAPFIGGFINTSYLGWCWTAYLPAIMGYFAFAMNVLFLKESYPPVVLVDKASELRGRTKNWGIYAKQEEIEVELRELLVNNFSRPLRLLLTEPLILAVTVYLSFIYGLLYCFLTAYTLVFQGVYGMSPSVGGLAAFI

Foldseek 3Di:
DDDVVVVVVVVVVVVVVVVVCLLCLLQVQLVCCVDPNHNVVSVVVVVVVVVVVVVCCVVPPDPPPVQVVQQVVLVVVCVVVVDPPRDDPVVVDPPPVVNVVCCVPVVVVCCCVVPVVNVVVVVVVVVVVVVVVVVSVVQLCCCCPVVVDRSNVSSVVSVD